Protein AF-A0A4W6BS90-F1 (afdb_monomer_lite)

Foldseek 3Di:
DDQPQPADPPDDPDDDDDDDPDDDDDDDDDDDQWDWDDDPPDPDIFIAGVVLCAGPVPRHHDCPDPLNVVVVVLVVQVVVCVVPPNDRDDDWQVRVVVVPPSVVSSVVSVQVSCVVVVVDGDDDDDCVVRGDDPPPPPDDD

pLDDT: mean 81.43, std 16.49, range [32.03, 97.44]

Radius of gyration: 20.13 Å; chains: 1; bounding box: 43×37×53 Å

Structure (mmCIF, N/CA/C/O backbone):
data_AF-A0A4W6BS90-F1
#
_entry.id   AF-A0A4W6BS90-F1
#
loop_
_atom_site.group_PDB
_atom_site.id
_atom_site.type_symbol
_atom_site.label_atom_id
_atom_site.label_alt_id
_atom_site.label_comp_id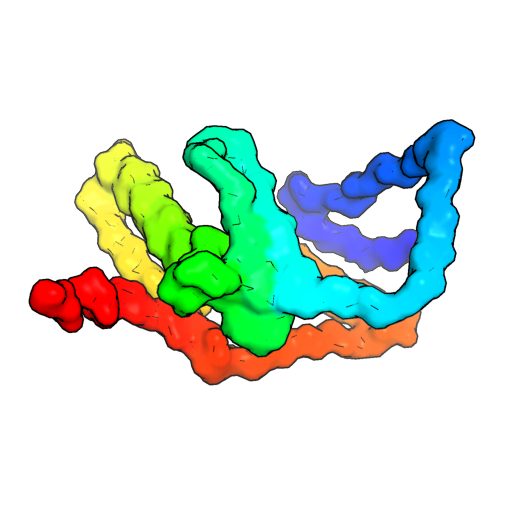
_atom_site.label_asym_id
_atom_site.label_entity_id
_atom_site.label_seq_id
_atom_site.pdbx_PDB_ins_code
_atom_site.Cartn_x
_atom_site.Cartn_y
_atom_site.Cartn_z
_atom_site.occupancy
_atom_site.B_iso_or_equiv
_atom_site.auth_seq_id
_atom_site.auth_comp_id
_atom_site.auth_asym_id
_atom_site.auth_atom_id
_atom_site.pdbx_PDB_model_num
ATOM 1 N N . MET A 1 1 ? -11.504 -8.500 -24.022 1.00 38.47 1 MET A N 1
ATOM 2 C CA . MET A 1 1 ? -12.198 -9.571 -23.272 1.00 38.47 1 MET A CA 1
ATOM 3 C C . MET A 1 1 ? -12.651 -8.992 -21.933 1.00 38.47 1 MET A C 1
ATOM 5 O O . MET A 1 1 ? -11.797 -8.617 -21.143 1.00 38.47 1 MET A O 1
ATOM 9 N N . ARG A 1 2 ? -13.957 -8.803 -21.697 1.00 53.06 2 ARG A N 1
ATOM 10 C CA . ARG A 1 2 ? -14.472 -8.463 -20.357 1.00 53.06 2 ARG A CA 1
ATOM 11 C C . ARG A 1 2 ? -14.689 -9.780 -19.619 1.00 53.06 2 ARG A C 1
ATOM 13 O O . ARG A 1 2 ? -15.520 -10.569 -20.052 1.00 53.06 2 ARG A O 1
ATOM 20 N N . LEU A 1 3 ? -13.938 -10.026 -18.551 1.00 52.50 3 LEU A N 1
ATOM 21 C CA . LEU A 1 3 ? -14.239 -11.136 -17.648 1.00 52.50 3 LEU A CA 1
ATOM 22 C C . LEU A 1 3 ? -15.562 -10.812 -16.935 1.00 52.50 3 LEU A C 1
ATOM 24 O O . LEU A 1 3 ? -15.665 -9.726 -16.354 1.00 52.50 3 LEU A O 1
ATOM 28 N N . PRO A 1 4 ? -16.579 -11.687 -16.973 1.00 54.16 4 PRO A N 1
ATOM 29 C CA . PRO A 1 4 ? -17.782 -11.487 -16.183 1.00 54.16 4 PRO A CA 1
ATOM 30 C C . PRO A 1 4 ? -17.426 -11.690 -14.705 1.00 54.16 4 PRO A C 1
ATOM 32 O O . PRO A 1 4 ? -17.310 -12.812 -14.225 1.00 54.16 4 PRO A O 1
ATOM 35 N N . VAL A 1 5 ? -17.210 -10.591 -13.980 1.00 61.97 5 VAL A N 1
ATOM 36 C CA . VAL A 1 5 ? -17.050 -10.612 -12.521 1.00 61.97 5 VAL A CA 1
ATOM 37 C C . VAL A 1 5 ? -18.377 -10.177 -11.908 1.00 61.97 5 VAL A C 1
ATOM 39 O O . VAL A 1 5 ? -18.747 -9.008 -11.994 1.00 61.97 5 VAL A O 1
ATOM 42 N N . CYS A 1 6 ? -19.106 -11.108 -11.291 1.00 63.84 6 CYS A N 1
ATOM 43 C CA . CYS A 1 6 ? -20.351 -10.815 -10.573 1.00 63.84 6 CYS A CA 1
ATOM 44 C C . CYS A 1 6 ? -20.073 -10.109 -9.235 1.00 63.84 6 CYS A C 1
ATOM 46 O O . CYS A 1 6 ? -20.283 -10.702 -8.186 1.00 63.84 6 CYS A O 1
ATOM 48 N N . LEU A 1 7 ? -19.577 -8.870 -9.249 1.00 66.06 7 LEU A N 1
ATOM 49 C CA . LEU A 1 7 ? -19.206 -8.140 -8.031 1.00 66.06 7 LEU A CA 1
ATOM 50 C C . LEU A 1 7 ? -20.405 -7.934 -7.072 1.00 66.06 7 LEU A C 1
ATOM 52 O O . LEU A 1 7 ? -21.536 -7.767 -7.533 1.00 66.06 7 LEU A O 1
ATOM 56 N N . PRO A 1 8 ? -20.193 -7.904 -5.737 1.00 70.12 8 PRO A N 1
ATOM 57 C CA . PRO A 1 8 ? -21.245 -7.567 -4.778 1.00 70.12 8 PRO A CA 1
ATOM 58 C C . PRO A 1 8 ? -21.824 -6.174 -5.061 1.00 70.12 8 PRO A C 1
ATOM 60 O O . PRO A 1 8 ? -21.092 -5.283 -5.494 1.00 70.12 8 PRO A O 1
ATOM 63 N N . SER A 1 9 ? -23.107 -5.962 -4.746 1.00 67.31 9 SER A N 1
ATOM 64 C CA . SER A 1 9 ? -23.821 -4.696 -4.974 1.00 67.31 9 SER A CA 1
ATOM 65 C C . SER A 1 9 ? -22.978 -3.488 -4.559 1.00 67.31 9 SER A C 1
ATOM 67 O O . SER A 1 9 ? -22.437 -3.480 -3.455 1.00 67.31 9 SER A O 1
ATOM 69 N N . GLY A 1 10 ? -22.844 -2.480 -5.423 1.00 61.78 10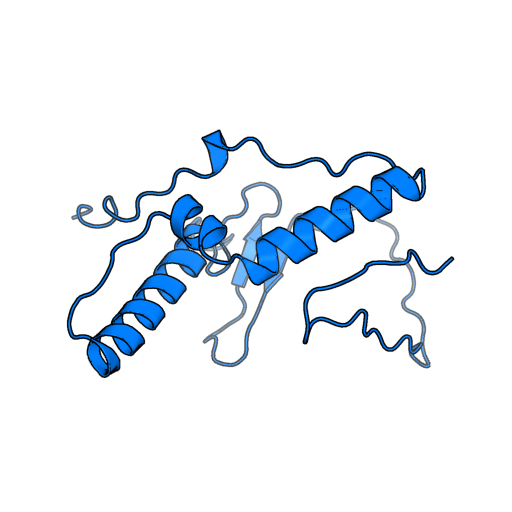 GLY A N 1
ATOM 70 C CA . GLY A 1 10 ? -22.061 -1.262 -5.164 1.00 61.78 10 GLY A CA 1
ATOM 71 C C . GLY A 1 10 ? -20.565 -1.329 -5.506 1.00 61.78 10 GLY A C 1
ATOM 72 O O . GLY A 1 10 ? -19.879 -0.327 -5.342 1.00 61.78 10 GLY A O 1
ATOM 73 N N . LEU A 1 11 ? -20.047 -2.463 -5.988 1.00 63.81 11 LEU A N 1
ATOM 74 C CA . LEU A 1 11 ? -18.704 -2.553 -6.566 1.00 63.81 11 LEU A CA 1
ATOM 75 C C . LEU A 1 11 ? -18.817 -2.675 -8.089 1.00 63.81 11 LEU A C 1
ATOM 77 O O . LEU A 1 11 ? -19.499 -3.562 -8.595 1.00 63.81 11 LEU A O 1
ATOM 81 N N . THR A 1 12 ? -18.150 -1.788 -8.822 1.00 70.44 12 THR A N 1
ATOM 82 C CA . THR A 1 12 ? -18.157 -1.762 -10.291 1.00 70.44 12 THR A CA 1
ATOM 83 C C . THR A 1 12 ? -16.733 -1.820 -10.834 1.00 70.44 12 THR A C 1
ATOM 85 O O . THR A 1 12 ? -15.782 -1.373 -10.194 1.00 70.44 12 THR A O 1
ATOM 88 N N . CYS A 1 13 ? -16.571 -2.380 -12.034 1.00 61.78 13 CYS A N 1
ATOM 89 C CA . CYS A 1 13 ? -15.313 -2.312 -12.775 1.00 61.78 13 CYS A CA 1
ATOM 90 C C . CYS A 1 13 ? -15.303 -1.011 -13.594 1.00 61.78 13 CYS A C 1
ATOM 92 O O . CYS A 1 13 ? -15.640 -1.009 -14.777 1.00 61.78 13 CYS A O 1
ATOM 94 N N . GLY A 1 14 ? -15.034 0.113 -12.927 1.00 63.06 14 GLY A N 1
ATOM 95 C CA . GLY A 1 14 ? -14.985 1.437 -13.549 1.00 63.06 14 GLY A CA 1
ATOM 96 C C . GLY A 1 14 ? -13.546 1.894 -13.760 1.00 63.06 14 GLY A C 1
ATOM 97 O O . GLY A 1 14 ? -12.829 2.105 -12.789 1.00 63.06 14 GLY A O 1
ATOM 98 N N . PHE A 1 15 ? -13.137 2.074 -15.014 1.00 76.44 15 PHE A N 1
ATOM 99 C CA . PHE A 1 15 ? -11.880 2.731 -15.373 1.00 76.44 15 PHE A CA 1
ATOM 100 C C . PHE A 1 15 ? -12.123 3.630 -16.584 1.00 76.44 15 PHE A C 1
ATOM 102 O O . PHE A 1 15 ? -12.701 3.188 -17.578 1.00 76.44 15 PHE A O 1
ATOM 109 N N . LEU A 1 16 ? -11.682 4.884 -16.499 1.00 77.69 16 LEU A N 1
ATOM 110 C CA . LEU A 1 16 ? -11.566 5.763 -17.656 1.00 77.69 16 LEU A CA 1
ATOM 111 C C . LEU A 1 16 ? -10.166 5.578 -18.239 1.00 77.69 16 LEU A C 1
ATOM 113 O O . LEU A 1 16 ? -9.173 5.746 -17.534 1.00 77.69 16 LEU A O 1
ATOM 117 N N . PHE A 1 17 ? -10.097 5.224 -19.520 1.00 77.31 17 PHE A N 1
ATOM 118 C CA . PHE A 1 17 ? -8.847 5.183 -20.270 1.00 77.31 17 PHE A CA 1
ATOM 119 C C . PHE A 1 17 ? -8.776 6.430 -21.148 1.00 77.31 17 PHE A C 1
ATOM 121 O O . PHE A 1 17 ? -9.555 6.568 -22.088 1.00 77.31 17 PHE A O 1
ATOM 128 N N . ALA A 1 18 ? -7.853 7.332 -20.826 1.00 81.12 18 ALA A N 1
ATOM 129 C CA . ALA A 1 18 ? -7.565 8.526 -21.608 1.00 81.12 18 ALA A CA 1
ATOM 130 C C . ALA A 1 18 ? -6.050 8.640 -21.814 1.00 81.12 18 ALA A C 1
ATOM 132 O O . ALA A 1 18 ? -5.277 8.439 -20.877 1.00 81.12 18 ALA A O 1
ATOM 133 N N . GLY A 1 19 ? -5.634 8.929 -23.047 1.00 80.94 19 GLY A N 1
ATOM 134 C CA . GLY A 1 19 ? -4.245 9.249 -23.365 1.00 80.94 19 GLY A CA 1
ATOM 135 C C . GLY A 1 19 ? -3.959 10.726 -23.106 1.00 80.94 19 GLY A C 1
ATOM 136 O O . GLY A 1 19 ? -4.828 11.571 -23.314 1.00 80.94 19 GLY A O 1
ATOM 137 N N . LEU A 1 20 ? -2.742 11.034 -22.660 1.00 86.56 20 LEU A N 1
ATOM 138 C CA . LEU A 1 20 ? -2.241 12.408 -22.624 1.00 86.56 20 LEU A CA 1
ATOM 139 C C . LEU A 1 20 ? -1.836 12.845 -24.040 1.00 86.56 20 LEU A C 1
ATOM 141 O O . LEU A 1 20 ? -1.500 12.011 -24.880 1.00 86.56 20 LEU A O 1
ATOM 145 N N . SER A 1 21 ? -1.859 14.152 -24.307 1.00 86.69 21 SER A N 1
ATOM 146 C CA . SER A 1 21 ? -1.479 14.714 -25.613 1.00 86.69 21 SER A CA 1
ATOM 147 C C . SER A 1 21 ? 0.016 14.587 -25.920 1.00 86.69 21 SER A C 1
ATOM 149 O O . SER A 1 21 ? 0.411 14.663 -27.081 1.00 86.69 21 SER A O 1
ATOM 151 N N . SER A 1 22 ? 0.846 14.378 -24.898 1.00 87.38 22 SER A N 1
ATOM 152 C CA . SER A 1 22 ? 2.274 14.112 -25.021 1.00 87.38 22 SER A CA 1
ATOM 153 C C . SER A 1 22 ? 2.625 12.756 -24.41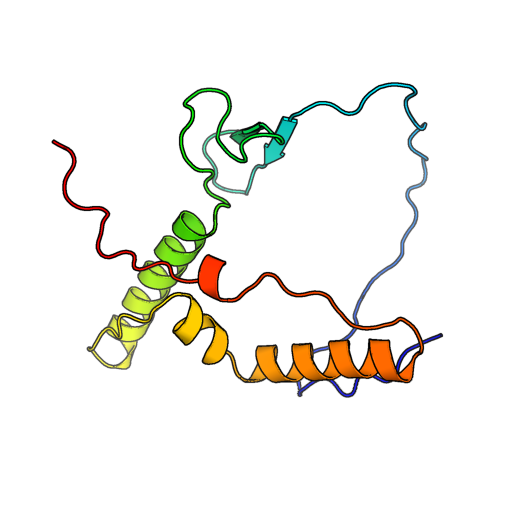2 1.00 87.38 22 SER A C 1
ATOM 155 O O . SER A 1 22 ? 2.047 12.322 -23.413 1.00 87.38 22 SER A O 1
ATOM 157 N N . SER A 1 23 ? 3.588 12.075 -25.031 1.00 84.06 23 SER A N 1
ATOM 158 C CA . SER A 1 23 ? 4.117 10.804 -24.545 1.00 84.06 23 SER A CA 1
ATOM 159 C C . SER A 1 23 ? 5.436 11.011 -23.813 1.00 84.06 23 SER A C 1
ATOM 161 O O . SER A 1 23 ? 6.325 11.701 -24.314 1.00 84.06 23 SER A O 1
ATOM 163 N N . GLU A 1 24 ? 5.598 10.349 -22.674 1.00 88.44 24 GLU A N 1
ATOM 164 C CA . GLU A 1 24 ? 6.880 10.287 -21.980 1.00 88.44 24 GLU A CA 1
ATOM 165 C C . GLU A 1 24 ? 7.875 9.418 -22.765 1.00 88.44 24 GLU A C 1
ATOM 167 O O . GLU A 1 24 ? 7.552 8.309 -23.206 1.00 88.44 24 GLU A O 1
ATOM 172 N N . VAL A 1 25 ? 9.096 9.920 -22.949 1.00 87.25 25 VAL A N 1
ATOM 173 C CA . VAL A 1 25 ? 10.180 9.157 -23.577 1.00 87.25 25 VAL A CA 1
ATOM 174 C C . VAL A 1 25 ? 10.695 8.138 -22.573 1.00 87.25 25 VAL A C 1
ATOM 176 O O . VAL A 1 25 ? 10.984 8.489 -21.434 1.00 87.25 25 VAL A O 1
ATOM 179 N N . ARG A 1 26 ? 10.851 6.878 -22.992 1.00 85.31 26 ARG A N 1
ATOM 180 C CA . ARG A 1 26 ? 11.437 5.830 -22.146 1.00 85.31 26 ARG A CA 1
ATOM 181 C C . ARG A 1 26 ? 12.903 6.174 -21.852 1.00 85.31 26 ARG A C 1
ATOM 183 O O . ARG A 1 26 ? 13.715 6.108 -22.776 1.00 85.31 26 ARG A O 1
ATOM 190 N N . PRO A 1 27 ? 13.268 6.511 -20.603 1.00 84.12 27 PRO A N 1
ATOM 191 C CA . PRO A 1 27 ? 14.657 6.778 -20.282 1.00 84.12 27 PRO A CA 1
ATOM 192 C C . PRO A 1 27 ? 15.452 5.469 -20.332 1.00 84.12 27 PRO A C 1
ATOM 194 O O . PRO A 1 27 ? 15.010 4.438 -19.819 1.00 84.12 27 PRO A O 1
ATOM 197 N N . ALA A 1 28 ? 16.631 5.504 -20.951 1.00 87.75 28 ALA A N 1
ATOM 198 C CA . ALA A 1 28 ? 17.578 4.398 -20.907 1.00 87.75 28 ALA A CA 1
ATOM 199 C C . ALA A 1 28 ? 18.362 4.449 -19.587 1.00 87.75 28 ALA A C 1
ATOM 201 O O . ALA A 1 28 ? 18.908 5.492 -19.232 1.00 87.75 28 ALA A O 1
ATOM 202 N N . GLY A 1 29 ? 18.437 3.335 -18.856 1.00 91.62 29 GLY A N 1
ATOM 203 C CA . GLY A 1 29 ? 19.235 3.250 -17.633 1.00 91.62 29 GLY A CA 1
ATOM 204 C C . GLY A 1 29 ? 18.631 2.358 -16.554 1.00 91.62 29 GLY A C 1
ATOM 205 O O . GLY A 1 29 ? 17.577 1.749 -16.726 1.00 91.62 29 GLY A O 1
ATOM 206 N N . LYS A 1 30 ? 19.334 2.271 -15.420 1.00 90.44 30 LYS A N 1
ATOM 207 C CA . LYS A 1 30 ? 18.847 1.561 -14.233 1.00 90.44 30 LYS A CA 1
ATOM 208 C C . LYS A 1 30 ? 17.811 2.417 -13.509 1.00 90.44 30 LYS A C 1
ATOM 210 O O . LYS A 1 30 ? 18.030 3.609 -13.307 1.00 90.44 30 LYS A O 1
ATOM 215 N N . ALA A 1 31 ? 16.717 1.791 -13.083 1.00 91.62 31 ALA A N 1
ATOM 216 C CA . ALA A 1 31 ? 15.732 2.450 -12.237 1.00 91.62 31 ALA A CA 1
ATOM 217 C C . ALA A 1 31 ? 16.368 2.867 -10.893 1.00 91.62 31 ALA A C 1
ATOM 219 O O . ALA A 1 31 ? 17.186 2.117 -10.348 1.00 91.62 31 ALA A O 1
ATOM 220 N N . PRO A 1 32 ? 16.000 4.034 -10.339 1.00 91.81 32 PRO A N 1
ATOM 221 C CA . PRO A 1 32 ? 16.436 4.437 -9.010 1.00 91.81 32 PRO A CA 1
ATOM 222 C C . PRO A 1 32 ? 16.008 3.434 -7.929 1.00 91.81 32 PRO A C 1
ATOM 224 O O . PRO A 1 32 ? 14.904 2.893 -7.968 1.00 91.81 32 PRO A O 1
ATOM 227 N N . ASN A 1 33 ? 16.838 3.254 -6.898 1.00 94.75 33 ASN A N 1
ATOM 228 C CA . ASN A 1 33 ? 16.509 2.417 -5.731 1.00 94.75 33 ASN A CA 1
ATOM 229 C C . ASN A 1 33 ? 15.682 3.172 -4.676 1.00 94.75 33 ASN A C 1
ATOM 231 O O . ASN A 1 33 ? 15.862 2.995 -3.465 1.00 94.75 33 ASN A O 1
ATOM 235 N N . VAL A 1 34 ? 14.809 4.064 -5.138 1.00 94.88 34 VAL A N 1
ATOM 236 C CA . VAL A 1 34 ? 14.035 4.957 -4.287 1.00 94.88 34 VAL A CA 1
ATOM 237 C C . VAL A 1 34 ? 12.591 5.048 -4.752 1.00 94.88 34 VAL A C 1
ATOM 239 O O . VAL A 1 34 ? 12.303 5.019 -5.945 1.00 94.88 34 VAL A O 1
ATOM 242 N N . SER A 1 35 ? 11.689 5.165 -3.787 1.00 96.12 35 SER A N 1
ATOM 243 C CA . SER A 1 35 ? 10.285 5.488 -3.984 1.00 96.12 35 SER A CA 1
ATOM 244 C C . SER A 1 35 ? 9.954 6.726 -3.165 1.00 96.12 35 SER A C 1
ATOM 246 O O . SER A 1 35 ? 10.282 6.788 -1.983 1.00 96.12 35 SER A O 1
ATOM 248 N N . MET A 1 36 ? 9.270 7.687 -3.770 1.00 95.88 36 MET A N 1
ATOM 249 C CA . MET A 1 36 ? 8.785 8.887 -3.090 1.00 95.88 36 MET A CA 1
ATOM 250 C C . MET A 1 36 ? 7.267 8.804 -2.941 1.00 95.88 36 MET A C 1
ATOM 252 O O . MET A 1 36 ? 6.587 8.317 -3.844 1.00 95.88 36 MET A O 1
ATOM 256 N N . ASN A 1 37 ? 6.728 9.244 -1.807 1.00 95.75 37 ASN A N 1
ATOM 257 C CA . ASN A 1 37 ? 5.285 9.355 -1.613 1.00 95.75 37 ASN A CA 1
ATOM 258 C C . ASN A 1 37 ? 4.915 10.622 -0.843 1.00 95.75 37 ASN A C 1
ATOM 260 O O . ASN A 1 37 ? 5.674 11.095 -0.001 1.00 95.75 37 ASN A O 1
ATOM 264 N N . TRP A 1 38 ? 3.738 11.151 -1.160 1.00 95.94 38 TRP A N 1
ATOM 265 C CA . TRP A 1 38 ? 3.142 12.311 -0.517 1.00 95.94 38 TRP A CA 1
ATOM 266 C C . TRP A 1 38 ? 1.623 12.187 -0.589 1.00 95.94 38 TRP A C 1
ATOM 268 O O . TRP A 1 38 ? 1.077 11.763 -1.611 1.00 95.94 38 TRP A O 1
ATOM 278 N N . SER A 1 39 ? 0.951 12.559 0.492 1.00 94.12 39 SER A N 1
ATOM 279 C CA . SER A 1 39 ? -0.497 12.722 0.562 1.00 94.12 39 SER A CA 1
ATOM 280 C C . SER A 1 39 ? -0.841 14.152 0.967 1.00 94.12 39 SER A C 1
ATOM 282 O O . SER A 1 39 ? -0.089 14.816 1.678 1.00 94.12 39 SER A O 1
ATOM 284 N N . SER A 1 40 ? -2.014 14.631 0.551 1.00 94.56 40 SER A N 1
ATOM 285 C CA . SER A 1 40 ? -2.507 15.938 0.993 1.00 94.56 40 SER A CA 1
ATOM 286 C C . SER A 1 40 ? -2.593 15.992 2.522 1.00 94.56 40 SER A C 1
ATOM 288 O O . SER A 1 40 ? -3.242 15.146 3.136 1.00 94.56 40 SER A O 1
ATOM 290 N N . GLY A 1 41 ? -1.970 17.008 3.119 1.00 92.38 41 GLY A N 1
ATOM 291 C CA . GLY A 1 41 ? -1.860 17.168 4.572 1.00 92.38 41 GLY A CA 1
ATOM 292 C C . GLY A 1 41 ? -0.556 16.636 5.172 1.00 92.38 41 GLY A C 1
ATOM 293 O O . GLY A 1 41 ? -0.297 16.894 6.347 1.00 92.38 41 GLY A O 1
ATOM 294 N N . ASP A 1 42 ? 0.286 15.950 4.394 1.00 91.56 42 ASP A N 1
ATOM 295 C CA . ASP A 1 42 ? 1.632 15.588 4.837 1.00 91.56 42 ASP A CA 1
ATOM 296 C C . ASP A 1 42 ? 2.513 16.843 4.928 1.00 91.56 42 ASP A C 1
ATOM 298 O O . ASP A 1 42 ? 2.496 17.703 4.045 1.00 91.56 42 ASP A O 1
ATOM 302 N N . GLY A 1 43 ? 3.334 16.927 5.979 1.00 89.75 43 GLY A N 1
ATOM 303 C CA . GLY A 1 43 ? 4.278 18.035 6.182 1.00 89.75 43 GLY A CA 1
ATOM 304 C C . GLY A 1 43 ? 5.484 18.028 5.233 1.00 89.75 43 GLY A C 1
ATOM 305 O O . GLY A 1 43 ? 6.311 18.932 5.299 1.00 89.75 43 GLY A O 1
ATOM 306 N N . GLY A 1 44 ? 5.612 17.014 4.373 1.00 91.94 44 GLY A N 1
ATOM 307 C CA . GLY A 1 44 ? 6.712 16.880 3.423 1.00 91.94 44 GLY A CA 1
ATOM 308 C C . GLY A 1 44 ? 6.665 15.572 2.635 1.00 91.94 44 GLY A C 1
ATOM 309 O O . GLY A 1 44 ? 5.802 14.724 2.857 1.00 91.94 44 GLY A O 1
ATOM 310 N N . LEU A 1 45 ? 7.606 15.425 1.702 1.00 94.50 45 LEU A N 1
ATOM 311 C CA . LEU A 1 45 ? 7.780 14.219 0.894 1.00 94.50 45 LEU A CA 1
ATOM 312 C C . LEU A 1 45 ? 8.469 13.117 1.709 1.00 94.50 45 LEU A C 1
ATOM 314 O O . LEU A 1 45 ? 9.504 13.358 2.328 1.00 94.50 45 LEU A O 1
ATOM 318 N N . GLU A 1 46 ? 7.942 11.895 1.666 1.00 95.75 46 GLU A N 1
ATOM 319 C CA . GLU A 1 46 ? 8.593 10.731 2.268 1.00 95.75 46 GLU A CA 1
ATOM 320 C C . GLU A 1 46 ? 9.419 9.973 1.211 1.00 95.75 46 GLU A C 1
ATOM 322 O O . GLU A 1 46 ? 8.872 9.422 0.252 1.00 95.75 46 GLU A O 1
ATOM 327 N N . GLU A 1 47 ? 10.743 9.913 1.402 1.00 97.31 47 GLU A N 1
ATOM 328 C CA . GLU A 1 47 ? 11.680 9.161 0.554 1.00 97.31 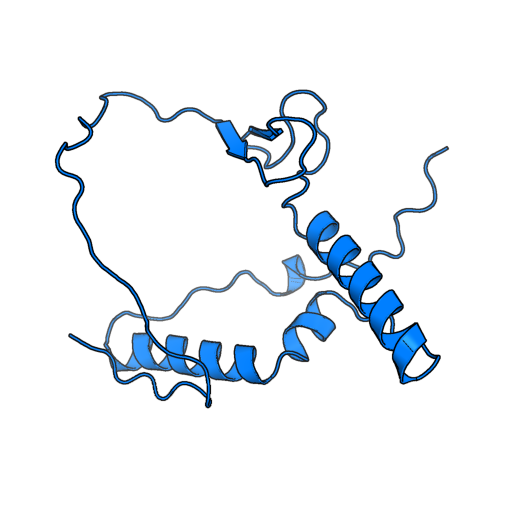47 GLU A CA 1
ATOM 329 C C . GLU A 1 47 ? 11.998 7.779 1.160 1.00 97.31 47 GLU A C 1
ATOM 331 O O . GLU A 1 47 ? 12.534 7.669 2.267 1.00 97.31 47 GLU A O 1
ATOM 336 N N . ILE A 1 48 ? 11.695 6.706 0.423 1.00 97.44 48 ILE A N 1
ATOM 337 C CA . ILE A 1 48 ? 11.808 5.305 0.851 1.00 97.44 48 ILE A CA 1
ATOM 338 C C . ILE A 1 48 ? 12.830 4.554 -0.002 1.00 97.44 48 ILE A C 1
ATOM 340 O O . ILE A 1 48 ? 12.772 4.588 -1.229 1.00 97.44 48 ILE A O 1
ATOM 344 N N . SER A 1 49 ? 13.721 3.794 0.637 1.00 96.44 49 SER A N 1
ATOM 345 C CA . SER A 1 49 ? 14.573 2.831 -0.070 1.00 96.44 49 SER A CA 1
ATOM 346 C C . SER A 1 49 ? 13.735 1.651 -0.565 1.00 96.44 49 SER A C 1
ATOM 348 O O . SER A 1 49 ? 13.090 0.967 0.232 1.00 96.44 49 SER A O 1
ATOM 350 N N . THR A 1 50 ? 13.771 1.363 -1.868 1.00 95.69 50 THR A N 1
ATOM 351 C CA . THR A 1 50 ? 13.030 0.223 -2.445 1.00 95.69 50 THR A CA 1
ATOM 352 C C . THR A 1 50 ? 13.589 -1.129 -2.001 1.00 95.69 50 THR A C 1
ATOM 354 O O . THR A 1 50 ? 12.866 -2.122 -2.011 1.00 95.69 50 THR A O 1
ATOM 357 N N . THR A 1 51 ? 14.846 -1.165 -1.555 1.00 95.00 51 THR A N 1
ATOM 358 C CA . THR A 1 51 ? 15.504 -2.372 -1.042 1.00 95.00 51 THR A CA 1
ATOM 359 C C . THR A 1 51 ? 15.044 -2.719 0.372 1.00 95.00 51 THR A C 1
ATOM 361 O O . THR A 1 51 ? 14.801 -3.884 0.672 1.00 95.00 51 THR A O 1
ATOM 364 N N . THR A 1 52 ? 14.927 -1.723 1.258 1.00 94.75 52 THR A N 1
ATOM 365 C CA . THR A 1 52 ? 14.614 -1.957 2.682 1.00 94.75 52 THR A CA 1
ATOM 366 C C . THR A 1 52 ? 13.146 -1.717 3.028 1.00 94.75 52 THR A C 1
ATOM 368 O O . THR A 1 52 ? 12.674 -2.187 4.064 1.00 94.75 52 THR A O 1
ATOM 371 N N . GLY A 1 53 ? 12.421 -0.963 2.196 1.00 94.81 53 GLY A N 1
ATOM 372 C CA . GLY A 1 53 ? 11.060 -0.505 2.476 1.00 94.81 53 GLY A CA 1
ATOM 373 C C . GLY A 1 53 ? 10.970 0.506 3.626 1.00 94.81 53 GLY A C 1
ATOM 374 O O . GLY A 1 53 ? 9.893 0.689 4.196 1.00 94.81 53 GLY A O 1
ATOM 375 N N . ARG A 1 54 ? 12.092 1.130 4.006 1.00 95.69 54 ARG A N 1
ATOM 376 C CA . ARG A 1 54 ? 12.198 2.097 5.109 1.00 95.69 54 ARG A CA 1
ATOM 377 C C . ARG A 1 54 ? 12.601 3.471 4.602 1.00 95.69 54 ARG A C 1
ATOM 379 O O . ARG A 1 54 ? 13.161 3.599 3.510 1.00 95.69 54 ARG A O 1
ATOM 386 N N . ARG A 1 55 ? 12.324 4.488 5.415 1.00 95.75 55 ARG A N 1
ATOM 387 C CA . ARG A 1 55 ? 12.711 5.865 5.125 1.00 95.75 55 ARG A CA 1
ATOM 388 C C . ARG A 1 55 ? 14.223 5.987 4.993 1.00 95.75 55 ARG A C 1
ATOM 390 O O . ARG A 1 55 ? 14.963 5.429 5.800 1.00 95.75 55 ARG A O 1
ATOM 397 N N . LYS A 1 56 ? 14.675 6.688 3.958 1.00 93.44 56 LYS A N 1
ATOM 398 C CA . LYS A 1 56 ? 16.100 6.805 3.622 1.00 93.44 56 LYS A CA 1
ATOM 399 C C . LYS A 1 56 ? 16.854 7.732 4.577 1.00 93.44 56 LYS A C 1
ATOM 401 O O . LYS A 1 56 ? 18.014 7.477 4.867 1.00 93.44 56 LYS A O 1
ATOM 406 N N . ASP A 1 57 ? 16.184 8.773 5.063 1.00 92.12 57 ASP A N 1
ATOM 407 C CA . ASP A 1 57 ? 16.740 9.781 5.972 1.00 92.12 57 ASP A CA 1
ATOM 408 C C . ASP A 1 57 ? 16.992 9.243 7.389 1.00 92.12 57 ASP A C 1
ATOM 410 O O . ASP A 1 57 ? 17.999 9.556 8.013 1.00 92.12 57 ASP A O 1
ATOM 414 N N . SER A 1 58 ? 16.075 8.421 7.892 1.00 92.56 58 SER A N 1
ATOM 415 C CA . SER A 1 58 ? 15.974 8.062 9.310 1.00 92.56 58 SER A CA 1
ATOM 416 C C . SER A 1 58 ? 15.978 6.555 9.567 1.00 92.56 58 SER A C 1
ATOM 418 O O . SER A 1 58 ? 16.060 6.128 10.714 1.00 92.56 58 SER A O 1
ATOM 420 N N . GLY A 1 59 ? 15.815 5.722 8.534 1.00 94.00 59 GLY A N 1
ATOM 421 C CA . GLY A 1 59 ? 15.649 4.269 8.676 1.00 94.00 59 GLY A CA 1
ATOM 422 C C . GLY A 1 59 ? 14.319 3.840 9.315 1.00 94.00 59 GLY A C 1
ATOM 423 O O . GLY A 1 59 ? 14.058 2.644 9.495 1.00 94.00 59 GLY A O 1
ATOM 424 N N . THR A 1 60 ? 13.449 4.792 9.653 1.00 94.81 60 THR A N 1
ATOM 425 C CA . THR A 1 60 ? 12.169 4.515 10.309 1.00 94.81 60 THR A CA 1
ATOM 426 C C . THR A 1 60 ? 11.171 3.849 9.345 1.00 94.81 60 THR A C 1
ATOM 428 O O . THR A 1 60 ? 11.318 3.939 8.118 1.00 94.81 60 THR A O 1
ATOM 431 N N . PRO A 1 61 ? 10.170 3.103 9.859 1.00 95.19 61 PRO A N 1
ATOM 432 C CA . PRO A 1 61 ? 9.124 2.528 9.016 1.00 95.19 61 PRO A CA 1
ATOM 433 C C . PRO A 1 61 ? 8.353 3.610 8.251 1.00 95.19 61 PRO A C 1
ATOM 435 O O . PRO A 1 61 ? 8.042 4.657 8.811 1.00 95.19 61 PRO A O 1
ATOM 438 N N . SER A 1 62 ? 7.992 3.325 6.997 1.00 95.12 62 SER A N 1
ATOM 439 C CA . SER A 1 62 ? 7.168 4.236 6.191 1.00 95.12 62 SER A CA 1
ATOM 440 C C . SER A 1 62 ? 5.798 4.489 6.831 1.00 95.12 62 SER A C 1
ATOM 442 O O . SER A 1 62 ? 5.193 3.590 7.430 1.00 95.12 62 SER A O 1
ATOM 444 N N . GLN A 1 63 ? 5.238 5.679 6.627 1.00 93.62 63 GLN A N 1
ATOM 445 C CA . GLN A 1 63 ? 3.845 5.968 6.973 1.00 93.62 63 GLN A CA 1
ATOM 446 C C . GLN A 1 63 ? 2.834 5.082 6.222 1.00 93.62 63 GLN A C 1
ATOM 448 O O . GLN A 1 63 ? 1.735 4.841 6.725 1.00 93.62 63 GLN A O 1
ATOM 453 N N . LEU A 1 64 ? 3.225 4.548 5.059 1.00 94.50 64 LEU A N 1
ATOM 454 C CA . LEU A 1 64 ? 2.440 3.620 4.242 1.00 94.50 64 LEU A CA 1
ATOM 455 C C . LEU A 1 64 ? 2.676 2.151 4.609 1.00 94.50 64 LEU A C 1
ATOM 457 O O . LEU A 1 64 ? 2.055 1.253 4.032 1.00 94.50 64 LEU A O 1
ATOM 461 N N . CYS A 1 65 ? 3.571 1.863 5.560 1.00 94.12 65 CYS A N 1
ATOM 462 C CA . CYS A 1 65 ? 3.783 0.490 5.984 1.00 94.12 65 CYS A CA 1
ATOM 463 C C . CYS A 1 65 ? 2.531 -0.064 6.685 1.00 94.12 65 CYS A C 1
ATOM 465 O O . CYS A 1 65 ? 1.684 0.661 7.217 1.00 94.12 65 CYS A O 1
ATOM 467 N N . ARG A 1 66 ? 2.413 -1.396 6.696 1.00 92.00 66 ARG A N 1
ATOM 468 C CA . ARG A 1 66 ? 1.235 -2.099 7.220 1.00 92.00 66 ARG A CA 1
ATOM 469 C C . ARG A 1 66 ? 0.877 -1.679 8.647 1.00 92.00 66 ARG A C 1
ATOM 471 O O . ARG A 1 66 ? -0.306 -1.518 8.932 1.00 92.00 66 ARG A O 1
ATOM 478 N N . SER A 1 67 ? 1.868 -1.538 9.528 1.00 91.69 67 SER A N 1
ATOM 479 C CA . SER A 1 67 ? 1.644 -1.176 10.930 1.00 91.69 67 SER A CA 1
ATOM 480 C C . SER A 1 67 ? 1.138 0.250 11.078 1.00 91.69 67 SER A C 1
ATOM 482 O O . SER A 1 67 ? 0.154 0.456 11.782 1.00 91.69 67 SER A O 1
ATOM 484 N N . SER A 1 68 ? 1.732 1.207 10.365 1.00 93.75 68 SER A N 1
ATOM 485 C CA . SER A 1 68 ? 1.296 2.607 10.363 1.00 93.75 68 SER A CA 1
ATOM 486 C C . SER A 1 68 ? -0.149 2.752 9.878 1.00 93.75 68 SER A C 1
ATOM 488 O O . SER A 1 68 ? -0.964 3.399 10.537 1.00 93.75 68 SER A O 1
ATOM 490 N N . LEU A 1 69 ? -0.506 2.089 8.772 1.00 94.69 69 LEU A N 1
ATOM 491 C CA . LEU A 1 69 ? -1.877 2.100 8.252 1.00 94.69 69 LEU A CA 1
ATOM 492 C C . LEU A 1 69 ? -2.863 1.420 9.206 1.00 94.69 69 LEU A C 1
ATOM 494 O O . LEU A 1 69 ? -3.966 1.923 9.415 1.00 94.69 69 LEU A O 1
ATOM 498 N N . PHE A 1 70 ? -2.474 0.292 9.806 1.00 93.38 70 PHE A N 1
ATOM 499 C CA . PHE A 1 70 ? -3.342 -0.416 10.740 1.00 93.38 70 PHE A CA 1
ATOM 500 C C . PHE A 1 70 ? -3.569 0.378 12.032 1.00 93.38 70 PHE A C 1
ATOM 502 O O . PHE A 1 70 ? -4.702 0.455 12.494 1.00 93.38 70 PHE A O 1
ATOM 509 N N . ALA A 1 71 ? -2.541 1.050 12.555 1.00 92.50 71 ALA A N 1
ATOM 510 C CA . ALA A 1 71 ? -2.672 1.932 13.711 1.00 92.50 71 ALA A CA 1
ATOM 511 C C . ALA A 1 71 ? -3.622 3.109 13.427 1.00 92.50 71 ALA A C 1
ATOM 513 O O . ALA A 1 71 ? -4.477 3.429 14.252 1.00 92.50 71 ALA A O 1
ATOM 514 N N . ARG A 1 72 ? -3.530 3.729 12.239 1.00 93.19 72 ARG A N 1
ATOM 515 C CA . ARG A 1 72 ? -4.477 4.778 11.813 1.00 93.19 72 ARG A CA 1
ATOM 516 C C . ARG A 1 72 ? -5.909 4.242 11.717 1.00 93.19 72 ARG A C 1
ATOM 518 O O . ARG A 1 72 ? -6.830 4.887 12.209 1.00 93.19 72 ARG A O 1
ATOM 525 N N . TRP A 1 73 ? -6.095 3.052 11.144 1.00 92.25 73 TRP A N 1
ATOM 526 C CA . TRP A 1 73 ? -7.407 2.404 11.074 1.00 92.25 73 TRP A CA 1
ATOM 527 C C . TRP A 1 73 ? -7.980 2.099 12.464 1.00 92.25 73 TRP A C 1
ATOM 529 O O . TRP A 1 73 ? -9.150 2.378 12.702 1.00 92.25 73 TRP A O 1
ATOM 539 N N . GLN A 1 74 ? -7.169 1.598 13.401 1.00 90.81 74 GLN A N 1
ATOM 540 C CA . GLN A 1 74 ? -7.615 1.335 14.772 1.00 90.81 74 GLN A CA 1
ATOM 541 C C . GLN A 1 74 ? -8.074 2.611 15.488 1.00 90.81 74 GLN A C 1
ATOM 543 O O . GLN A 1 74 ? -9.125 2.592 16.122 1.00 90.81 74 GLN A O 1
ATOM 548 N N . ARG A 1 75 ? -7.344 3.727 15.345 1.00 90.88 75 ARG A N 1
ATOM 549 C CA . ARG A 1 75 ? -7.759 5.028 15.906 1.00 90.88 75 ARG A CA 1
ATOM 550 C C . ARG A 1 75 ? -9.113 5.473 15.353 1.00 90.88 75 ARG A C 1
ATOM 552 O O . ARG A 1 75 ? -9.978 5.884 16.117 1.00 90.88 75 ARG A O 1
ATOM 559 N N . LEU A 1 76 ? -9.319 5.329 14.043 1.00 90.50 76 LEU A N 1
ATOM 560 C CA . LEU A 1 76 ? -10.600 5.647 13.410 1.00 90.50 76 LEU A CA 1
ATOM 561 C C . LEU A 1 76 ? -11.732 4.751 13.933 1.00 90.50 76 LEU A C 1
ATOM 563 O O . LEU A 1 76 ? -12.810 5.242 14.248 1.00 90.50 76 LEU A O 1
ATOM 567 N N . GLN A 1 77 ? -11.490 3.442 14.044 1.00 87.62 77 GLN A N 1
ATOM 568 C CA . GLN A 1 77 ? -12.467 2.507 14.602 1.00 87.62 77 GLN A CA 1
ATOM 569 C C . GLN A 1 77 ? -12.845 2.897 16.032 1.00 87.62 77 GLN A C 1
ATOM 571 O O . GLN A 1 77 ? -14.028 2.985 16.334 1.00 87.62 77 GLN A O 1
ATOM 576 N N . GLN A 1 78 ? -11.864 3.197 16.886 1.00 85.94 78 GLN A N 1
ATOM 577 C CA . GLN A 1 78 ? -12.110 3.655 18.256 1.00 85.94 78 GLN A CA 1
ATOM 578 C C . GLN A 1 78 ? -13.002 4.900 18.282 1.00 85.94 78 GLN A C 1
ATOM 580 O O . GLN A 1 78 ? -13.987 4.916 19.011 1.00 85.94 78 GLN A O 1
ATOM 585 N N . GLN A 1 79 ? -12.721 5.905 17.447 1.00 86.69 79 GLN A N 1
ATOM 586 C CA . GLN A 1 79 ? -13.552 7.110 17.366 1.00 86.69 79 GLN A CA 1
ATOM 587 C C . GLN A 1 79 ? -15.000 6.799 16.959 1.00 86.69 79 GLN A C 1
ATOM 589 O O . GLN A 1 79 ? -15.926 7.338 17.556 1.00 86.69 79 GLN A O 1
ATOM 594 N N . LEU A 1 80 ? -15.211 5.904 15.991 1.00 85.12 80 LEU A N 1
ATOM 595 C CA . LEU A 1 80 ? -16.555 5.511 15.555 1.00 85.12 80 LEU A CA 1
ATOM 596 C C . LEU A 1 80 ? -17.307 4.693 16.618 1.00 85.12 80 LEU A C 1
ATOM 598 O O . LEU A 1 80 ? -18.495 4.924 16.840 1.00 85.12 80 LEU A O 1
ATOM 602 N N . TYR A 1 81 ? -16.638 3.762 17.302 1.00 80.31 81 TYR A N 1
ATOM 603 C CA . TYR A 1 81 ? -17.268 2.946 18.348 1.00 80.31 81 TYR A CA 1
ATOM 604 C C . TYR A 1 81 ? -17.612 3.750 19.601 1.00 80.31 81 TYR A C 1
ATOM 606 O O . TYR A 1 81 ? -18.677 3.531 20.176 1.00 80.31 81 TYR A O 1
ATOM 614 N N . LEU A 1 82 ? -16.774 4.717 19.990 1.00 74.06 82 LEU A N 1
ATOM 615 C CA . LEU A 1 82 ? -17.092 5.641 21.085 1.00 74.06 82 LEU A CA 1
ATOM 616 C C . LEU A 1 82 ? -18.383 6.423 20.813 1.00 74.06 82 LEU A C 1
ATOM 618 O O . LEU A 1 82 ? -19.142 6.684 21.739 1.00 74.06 82 LEU A O 1
ATOM 622 N N . ILE A 1 83 ? -18.656 6.750 19.548 1.00 75.62 83 ILE A N 1
ATOM 623 C CA . ILE A 1 83 ? -19.884 7.444 19.140 1.00 75.62 83 ILE A CA 1
ATOM 624 C C . ILE A 1 83 ? -21.097 6.496 19.125 1.00 75.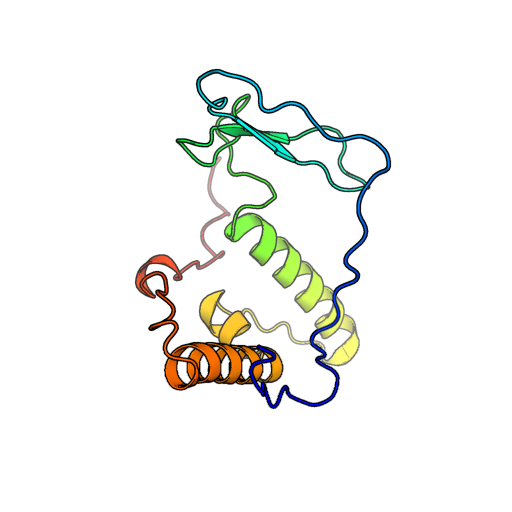62 83 ILE A C 1
ATOM 626 O O . ILE A 1 83 ? -22.216 6.942 19.355 1.00 75.62 83 ILE A O 1
ATOM 630 N N . THR A 1 84 ? -20.898 5.202 18.845 1.00 73.44 84 THR A N 1
ATOM 631 C CA . THR A 1 84 ? -22.003 4.287 18.498 1.00 73.44 84 THR A CA 1
ATOM 632 C C . THR A 1 84 ? -22.402 3.330 19.626 1.00 73.44 84 THR A C 1
ATOM 634 O O . THR A 1 84 ? -23.590 3.094 19.822 1.00 73.44 84 THR A O 1
ATOM 637 N N . THR A 1 85 ? -21.442 2.732 20.339 1.00 66.88 85 THR A N 1
ATOM 638 C CA . THR A 1 85 ? -21.702 1.574 21.225 1.00 66.88 85 THR A CA 1
ATOM 639 C C . THR A 1 85 ? -20.919 1.574 22.540 1.00 66.88 85 THR A C 1
ATOM 641 O O . THR A 1 85 ? -21.209 0.748 23.397 1.00 66.88 85 THR A O 1
ATOM 644 N N . GLY A 1 86 ? -19.939 2.465 22.731 1.00 61.44 86 GLY A N 1
ATOM 645 C CA . GLY A 1 86 ? -19.217 2.629 24.005 1.00 61.44 86 GLY A CA 1
ATOM 646 C C . GLY A 1 86 ? -18.116 1.599 24.308 1.00 61.44 86 GLY A C 1
ATOM 647 O O . GLY A 1 86 ? -17.335 1.819 25.229 1.00 61.44 86 GLY A O 1
ATOM 648 N N . GLU A 1 87 ? -17.977 0.528 23.519 1.00 58.03 87 GLU A N 1
ATOM 649 C CA . GLU A 1 87 ? -16.917 -0.480 23.678 1.00 58.03 87 GLU A CA 1
ATOM 650 C C . GLU A 1 87 ? -16.026 -0.582 22.433 1.00 58.03 87 GLU A C 1
ATOM 652 O O . GLU A 1 87 ? -16.498 -0.764 21.309 1.00 58.03 87 GLU A O 1
ATOM 657 N N . ALA A 1 88 ? -14.708 -0.477 22.631 1.00 58.75 88 ALA A N 1
ATOM 658 C CA . ALA A 1 88 ? -13.723 -0.569 21.560 1.00 58.75 88 ALA A CA 1
ATOM 659 C C . ALA A 1 88 ? -13.241 -2.017 21.376 1.00 58.75 88 ALA A C 1
ATOM 661 O O . ALA A 1 88 ? -12.528 -2.560 22.218 1.00 58.75 88 ALA A O 1
ATOM 662 N N . ILE A 1 89 ? -13.556 -2.630 20.232 1.00 64.81 89 ILE A N 1
ATOM 663 C CA . ILE A 1 89 ? -13.029 -3.956 19.887 1.00 64.81 89 ILE A CA 1
ATOM 664 C C . ILE A 1 89 ? -11.610 -3.805 19.325 1.00 64.81 89 ILE A C 1
ATOM 666 O O . ILE A 1 89 ? -11.403 -3.309 18.214 1.00 64.81 89 ILE A O 1
ATOM 670 N N . MET A 1 90 ? -10.610 -4.273 20.076 1.00 68.44 90 MET A N 1
ATOM 671 C CA . MET A 1 90 ? -9.243 -4.413 19.571 1.00 68.44 90 MET A CA 1
ATOM 672 C C . MET A 1 90 ? -9.126 -5.664 18.694 1.00 68.44 90 MET A C 1
ATOM 674 O O . MET A 1 90 ? -8.936 -6.776 19.177 1.00 68.44 90 MET A O 1
ATOM 678 N N . GLY A 1 91 ? -9.235 -5.480 17.380 1.00 77.81 91 GLY A N 1
ATOM 679 C CA . GLY A 1 91 ? -9.000 -6.543 16.403 1.00 77.81 91 GLY A CA 1
ATOM 680 C C . GLY A 1 91 ? -7.518 -6.727 16.063 1.00 77.81 91 GLY A C 1
ATOM 681 O O . GLY A 1 91 ? -6.728 -5.784 16.113 1.00 77.81 91 GLY A O 1
ATOM 682 N N . THR A 1 92 ? -7.143 -7.933 15.632 1.00 86.25 92 THR A N 1
ATOM 683 C CA . THR A 1 92 ? -5.865 -8.169 14.939 1.00 86.25 92 THR A CA 1
ATOM 684 C C . THR A 1 92 ? -5.946 -7.669 13.496 1.00 86.25 92 THR A C 1
ATOM 686 O O . THR A 1 92 ? -7.039 -7.559 12.931 1.00 86.25 92 THR A O 1
ATOM 689 N N . TYR A 1 93 ? -4.804 -7.408 12.851 1.00 86.56 93 TYR A N 1
ATOM 690 C CA . TYR A 1 93 ? -4.781 -6.995 11.438 1.00 86.56 93 TYR A CA 1
ATOM 691 C C . TYR A 1 93 ? -5.498 -8.002 10.525 1.00 86.56 93 TYR A C 1
ATOM 693 O O . TYR A 1 93 ? -6.308 -7.624 9.676 1.00 86.56 93 TYR A O 1
ATOM 701 N N . CYS A 1 94 ? -5.222 -9.296 10.723 1.00 86.19 94 CYS A N 1
ATOM 702 C CA . CYS A 1 94 ? -5.826 -10.370 9.940 1.00 86.19 94 CYS A CA 1
ATOM 703 C C . CYS A 1 94 ? -7.338 -10.464 10.188 1.00 86.19 94 CYS A C 1
ATOM 705 O O . CYS A 1 94 ? -8.111 -10.439 9.231 1.00 86.19 94 CYS A O 1
ATOM 707 N N . GLY A 1 95 ? -7.763 -10.481 11.458 1.00 88.12 95 GLY A N 1
ATOM 708 C CA . GLY A 1 95 ? -9.182 -10.537 11.819 1.00 88.12 95 GLY A CA 1
ATOM 709 C C . GLY A 1 95 ? -9.967 -9.357 11.247 1.00 88.12 95 GLY A C 1
ATOM 710 O O . GLY A 1 95 ? -11.003 -9.548 10.617 1.00 88.12 95 GLY A O 1
ATOM 711 N N . SER A 1 96 ? -9.404 -8.152 11.346 1.00 89.62 96 SER A N 1
ATOM 712 C CA . SER A 1 96 ? -10.004 -6.925 10.806 1.00 89.62 96 SER A CA 1
ATOM 713 C C . SER A 1 96 ? -10.170 -6.979 9.284 1.00 89.62 96 SER A C 1
ATOM 715 O O . SER A 1 96 ? -11.199 -6.574 8.747 1.00 89.62 96 SER A O 1
ATOM 717 N N . LYS A 1 97 ? -9.189 -7.538 8.562 1.00 89.62 97 LYS A N 1
ATOM 718 C CA . LYS A 1 97 ? -9.308 -7.758 7.113 1.00 89.62 97 LYS A CA 1
ATOM 719 C C . LYS A 1 97 ? -10.342 -8.819 6.750 1.00 89.62 97 LYS A C 1
ATOM 721 O O . LYS A 1 97 ? -11.024 -8.665 5.736 1.00 89.62 97 LYS A O 1
ATOM 726 N N . MET A 1 98 ? -10.444 -9.891 7.531 1.00 89.62 98 MET A N 1
ATOM 727 C CA . MET A 1 98 ? -11.422 -10.956 7.295 1.00 89.62 98 MET A CA 1
ATOM 728 C C . MET A 1 98 ? -12.852 -10.494 7.583 1.00 89.62 98 MET A C 1
ATOM 730 O O . MET A 1 98 ? -13.765 -10.875 6.855 1.00 89.62 98 MET A O 1
ATOM 734 N N . ALA A 1 99 ? -13.036 -9.599 8.559 1.00 90.19 99 ALA A N 1
ATOM 735 C CA . ALA A 1 99 ? -14.326 -8.990 8.874 1.00 90.19 99 ALA A CA 1
ATOM 736 C C . ALA A 1 99 ? -14.903 -8.145 7.718 1.00 90.19 99 ALA A C 1
ATOM 738 O O . ALA A 1 99 ? -16.116 -7.951 7.635 1.00 90.19 99 ALA A O 1
ATOM 739 N N . ALA A 1 100 ? -14.074 -7.687 6.770 1.00 90.56 100 ALA A N 1
ATOM 740 C CA . ALA A 1 100 ? -14.513 -6.962 5.576 1.00 90.56 100 ALA A CA 1
ATOM 741 C C . ALA A 1 100 ? -15.170 -7.893 4.528 1.00 90.56 100 ALA A C 1
ATOM 743 O O . ALA A 1 100 ? -14.687 -8.048 3.404 1.00 90.56 100 ALA A O 1
ATOM 744 N N . GLY A 1 101 ? -16.302 -8.515 4.873 1.00 91.19 101 GLY A N 1
ATOM 745 C CA . GLY A 1 101 ? -16.914 -9.606 4.101 1.00 91.19 101 GLY A CA 1
ATOM 746 C C . GLY A 1 101 ? -17.311 -9.259 2.658 1.00 91.19 101 GLY A C 1
ATOM 747 O O . GLY A 1 101 ? -17.232 -10.109 1.771 1.00 91.19 101 GLY A O 1
ATOM 748 N N . ARG A 1 102 ? -17.706 -8.009 2.369 1.00 90.19 102 ARG A N 1
ATOM 749 C CA . ARG A 1 102 ? -17.975 -7.563 0.981 1.00 90.19 102 ARG A CA 1
ATOM 750 C C . ARG A 1 102 ? -16.702 -7.566 0.134 1.00 90.19 102 ARG A C 1
ATOM 752 O O . ARG A 1 102 ? -16.722 -8.063 -0.987 1.00 90.19 102 ARG A O 1
ATOM 759 N N . TYR A 1 103 ? -15.597 -7.078 0.694 1.00 90.25 103 TYR A N 1
ATOM 760 C CA . TYR A 1 103 ? -14.297 -7.082 0.030 1.00 90.25 103 TYR A CA 1
ATOM 761 C C . TYR A 1 103 ? -13.778 -8.510 -0.180 1.00 90.25 103 TYR A C 1
ATOM 763 O O . TYR A 1 103 ? -13.330 -8.838 -1.274 1.00 90.25 103 TYR A O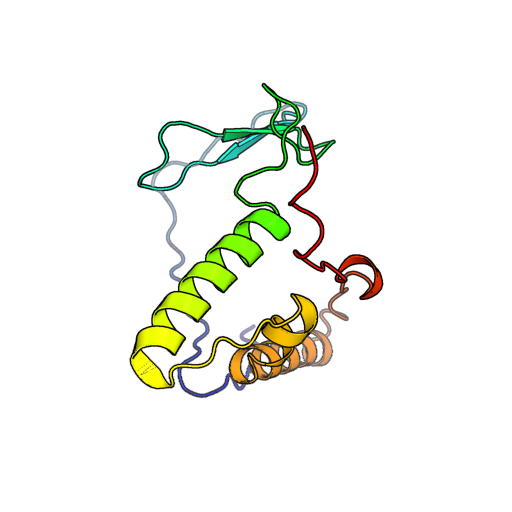 1
ATOM 771 N N . GLN A 1 104 ? -13.895 -9.382 0.829 1.00 92.50 104 GLN A N 1
ATOM 772 C CA . GLN A 1 104 ? -13.454 -10.779 0.716 1.00 92.50 104 GLN A CA 1
ATOM 773 C C . GLN A 1 104 ? -14.185 -11.529 -0.406 1.00 92.50 104 GLN A C 1
ATOM 775 O O . GLN A 1 104 ? -13.540 -12.216 -1.197 1.00 92.50 104 GLN A O 1
ATOM 780 N N . ARG A 1 105 ? -15.506 -11.338 -0.536 1.00 91.94 105 ARG A N 1
ATOM 781 C CA . ARG A 1 105 ? -16.294 -11.914 -1.640 1.00 91.94 105 ARG A CA 1
ATOM 782 C C . ARG A 1 105 ? -15.867 -11.379 -3.005 1.00 91.94 105 ARG A C 1
ATOM 784 O O . ARG A 1 105 ? -15.646 -12.167 -3.918 1.00 91.94 105 ARG A O 1
ATOM 791 N N . ALA A 1 106 ? -15.684 -10.064 -3.133 1.00 90.31 106 ALA A N 1
ATOM 792 C CA . ALA A 1 106 ? -15.203 -9.464 -4.378 1.00 90.31 106 ALA A CA 1
ATOM 793 C C . ALA A 1 106 ? -13.818 -10.007 -4.777 1.00 90.31 106 ALA A C 1
ATOM 795 O O . ALA A 1 106 ? -13.584 -10.337 -5.937 1.00 90.31 106 ALA A O 1
ATOM 796 N N . LEU A 1 107 ? -12.917 -10.172 -3.804 1.00 90.81 107 LEU A N 1
ATOM 797 C CA . LEU A 1 107 ? -11.596 -10.755 -4.023 1.00 90.81 107 LEU A CA 1
ATOM 798 C C . LEU A 1 107 ? -11.677 -12.228 -4.461 1.00 90.81 107 LEU A C 1
ATOM 800 O O . LEU A 1 107 ? -10.924 -12.634 -5.342 1.00 90.81 107 LEU A O 1
ATOM 804 N N . GLN A 1 108 ? -12.576 -13.029 -3.881 1.00 91.69 108 GLN A N 1
ATOM 805 C CA . GLN A 1 108 ? -12.809 -14.416 -4.312 1.00 91.69 108 GLN A CA 1
ATOM 806 C C . GLN A 1 108 ? -13.308 -14.481 -5.759 1.00 91.69 108 GLN A C 1
ATOM 808 O O . GLN A 1 108 ? -12.796 -15.271 -6.546 1.00 91.69 108 GLN A O 1
ATOM 813 N N . GLN A 1 109 ? -14.254 -13.618 -6.125 1.00 91.06 109 GLN A N 1
ATOM 814 C CA . GLN A 1 109 ? -14.798 -13.562 -7.482 1.00 91.06 109 GLN A CA 1
ATOM 815 C C . GLN A 1 109 ? -13.758 -13.108 -8.504 1.00 91.06 109 GLN A C 1
ATOM 817 O O . GLN A 1 109 ? -13.682 -13.679 -9.586 1.00 91.06 109 GLN A O 1
ATOM 822 N N . PHE A 1 110 ? -12.922 -12.128 -8.153 1.00 90.38 110 PHE A N 1
ATOM 823 C CA . PHE A 1 110 ? -11.797 -11.711 -8.986 1.00 90.38 110 PHE A CA 1
ATOM 824 C C . PHE A 1 110 ? -10.829 -12.872 -9.250 1.00 90.38 110 PHE A C 1
ATOM 826 O O . PHE A 1 110 ? -10.474 -13.131 -10.396 1.00 90.38 110 PHE A O 1
ATOM 833 N N . ILE A 1 111 ? -10.444 -13.612 -8.206 1.00 91.25 111 ILE A N 1
ATOM 834 C CA . ILE A 1 111 ? -9.536 -14.759 -8.344 1.00 91.25 111 ILE A CA 1
ATOM 835 C C . ILE A 1 111 ? -10.175 -15.870 -9.181 1.00 91.25 111 ILE A C 1
ATOM 837 O O . ILE A 1 111 ? -9.518 -16.411 -10.068 1.00 91.25 111 ILE A O 1
ATOM 841 N N . GLY A 1 112 ? -11.452 -16.178 -8.943 1.00 90.88 112 GLY A N 1
ATOM 842 C CA . GLY A 1 112 ? -12.188 -17.154 -9.744 1.00 90.88 112 GLY A CA 1
ATOM 843 C C . GLY A 1 112 ? -12.269 -16.746 -11.217 1.00 90.88 112 GLY A C 1
ATOM 844 O O . GLY A 1 112 ? -12.065 -17.576 -12.096 1.00 90.88 112 GLY A O 1
ATOM 845 N N . ALA A 1 113 ? -12.473 -15.459 -11.505 1.00 90.56 113 ALA A N 1
ATOM 846 C CA . ALA A 1 113 ? -12.506 -14.954 -12.873 1.00 90.56 113 ALA A CA 1
ATOM 847 C C . ALA A 1 113 ? -11.150 -15.071 -13.589 1.00 90.56 113 ALA A C 1
ATOM 849 O O . ALA A 1 113 ? -11.130 -15.375 -14.779 1.00 90.56 113 ALA A O 1
ATOM 850 N N . LEU A 1 114 ? -10.022 -14.888 -12.887 1.00 92.00 114 LEU A N 1
ATOM 851 C CA . LEU A 1 114 ? -8.694 -15.147 -13.461 1.00 92.00 114 LEU A CA 1
ATOM 852 C C . LEU A 1 114 ? -8.540 -16.618 -13.867 1.00 92.00 114 LEU A C 1
ATOM 854 O O . LEU A 1 114 ? -8.064 -16.904 -14.963 1.00 92.00 114 LEU A O 1
ATOM 858 N N . GLN A 1 115 ? -8.993 -17.542 -13.016 1.00 91.56 115 GLN A N 1
ATOM 859 C CA . GLN A 1 115 ? -8.912 -18.979 -13.282 1.00 91.56 115 GLN A CA 1
ATOM 860 C C . GLN A 1 115 ? -9.816 -19.399 -14.445 1.00 91.56 115 GLN A C 1
ATOM 862 O O . GLN A 1 115 ? -9.342 -20.028 -15.387 1.00 91.56 115 GLN A O 1
ATOM 867 N N . VAL A 1 116 ? -11.093 -18.999 -14.420 1.00 92.31 116 VAL A N 1
ATOM 868 C CA . VAL A 1 116 ? -12.056 -19.276 -15.503 1.00 92.31 116 VAL A CA 1
ATOM 869 C C . VAL A 1 116 ? -11.601 -18.647 -16.822 1.00 92.31 116 VAL A C 1
ATOM 871 O O . VAL A 1 116 ? -11.789 -19.232 -17.883 1.00 92.31 116 VAL A O 1
ATOM 874 N N . GLY A 1 117 ? -10.962 -17.478 -16.764 1.00 91.62 117 GLY A N 1
ATOM 875 C CA . GLY A 1 117 ? -10.389 -16.805 -17.926 1.00 91.62 117 GLY A CA 1
ATOM 876 C C . GLY A 1 117 ? -9.087 -17.412 -18.455 1.00 91.62 117 GLY A C 1
ATOM 877 O O . GLY A 1 117 ? -8.530 -16.863 -19.400 1.00 91.62 117 GLY A O 1
ATOM 878 N N . GLY A 1 118 ? -8.564 -18.484 -17.848 1.00 93.00 118 GLY A N 1
ATOM 879 C CA . GLY A 1 118 ? -7.291 -19.092 -18.247 1.00 93.00 118 GLY A CA 1
ATOM 880 C C . GLY A 1 118 ? -6.056 -18.231 -17.943 1.00 93.00 118 GLY A C 1
ATOM 881 O O . GLY A 1 118 ? -4.992 -18.471 -18.502 1.00 93.00 118 GLY A O 1
ATOM 882 N N . LEU A 1 119 ? -6.173 -17.234 -17.057 1.00 93.56 119 LEU A N 1
ATOM 883 C CA . LEU A 1 119 ? -5.105 -16.286 -16.699 1.00 93.56 119 LEU A CA 1
ATOM 884 C C . LEU A 1 119 ? -4.253 -16.750 -15.503 1.00 93.56 119 LEU A C 1
ATOM 886 O O . LEU A 1 119 ? -3.376 -16.023 -15.038 1.00 93.56 119 LEU A O 1
ATOM 890 N N . GLY A 1 120 ? -4.512 -17.957 -14.995 1.00 91.75 120 GLY A N 1
ATOM 891 C CA . GLY A 1 120 ? -3.786 -18.560 -13.879 1.00 91.75 120 GLY A CA 1
ATOM 892 C C . GLY A 1 120 ? -4.342 -18.205 -12.496 1.00 91.75 120 GLY A C 1
ATOM 893 O O . GLY A 1 120 ? -5.418 -17.626 -12.348 1.00 91.75 120 GLY A O 1
ATOM 894 N N . THR A 1 121 ? -3.606 -18.607 -11.455 1.00 89.75 121 THR A N 1
ATOM 895 C CA . THR A 1 121 ? -4.002 -18.410 -10.051 1.00 89.75 121 THR A CA 1
ATOM 896 C C . THR A 1 121 ? -3.294 -17.204 -9.444 1.00 89.75 121 THR A C 1
ATOM 898 O O . THR A 1 121 ? -2.082 -17.045 -9.570 1.00 89.75 121 THR A O 1
ATOM 901 N N . TRP A 1 122 ? -4.047 -16.377 -8.719 1.00 90.00 122 TRP A N 1
ATOM 902 C CA . TRP A 1 122 ? -3.495 -15.237 -7.994 1.00 90.00 122 TRP A CA 1
ATOM 903 C C . TRP A 1 122 ? -2.641 -15.678 -6.795 1.00 90.00 122 TRP A C 1
ATOM 905 O O . TRP A 1 122 ? -3.158 -16.218 -5.812 1.00 90.00 122 TRP A O 1
ATOM 915 N N . LEU A 1 123 ? -1.342 -15.385 -6.840 1.00 88.94 123 LEU A N 1
ATOM 916 C CA . LEU A 1 123 ? -0.410 -15.680 -5.752 1.00 88.94 123 LEU A CA 1
ATOM 917 C C . LEU A 1 123 ? -0.631 -14.736 -4.561 1.00 88.94 123 LEU A C 1
ATOM 919 O O . LEU A 1 123 ? -0.619 -13.510 -4.693 1.00 88.94 123 LEU A O 1
ATOM 923 N N . ARG A 1 124 ? -0.808 -15.305 -3.364 1.00 84.06 124 ARG A N 1
ATOM 924 C CA . ARG A 1 124 ? -0.923 -14.548 -2.109 1.00 84.06 124 ARG A CA 1
ATOM 925 C C . ARG A 1 124 ? 0.327 -14.724 -1.259 1.00 84.06 124 ARG A C 1
ATOM 927 O O . ARG A 1 124 ? 0.937 -15.788 -1.241 1.00 84.06 124 ARG A O 1
ATOM 934 N N . LYS A 1 125 ? 0.669 -13.679 -0.504 1.00 81.38 125 LYS A N 1
ATOM 935 C CA . LYS A 1 125 ? 1.697 -13.788 0.536 1.00 81.38 125 LYS A CA 1
ATOM 936 C C . LYS A 1 125 ? 1.241 -14.792 1.607 1.00 81.38 125 LYS A C 1
ATOM 938 O O . LYS A 1 125 ? 0.062 -14.756 1.971 1.00 81.38 125 LYS A O 1
ATOM 943 N N . PRO A 1 126 ? 2.148 -15.635 2.129 1.00 75.25 126 PRO A N 1
ATOM 944 C CA . PRO A 1 126 ? 1.826 -16.569 3.197 1.00 75.25 126 PRO A CA 1
ATOM 945 C C . PRO A 1 126 ? 1.245 -15.857 4.431 1.00 75.25 126 PRO A C 1
ATOM 947 O O . PRO A 1 126 ? 1.695 -14.755 4.773 1.00 75.25 126 PRO A O 1
ATOM 950 N N . PRO A 1 127 ? 0.262 -16.461 5.120 1.00 65.94 127 PRO A N 1
ATOM 951 C CA . PRO A 1 127 ? -0.430 -15.839 6.248 1.00 65.94 127 PRO A CA 1
ATOM 952 C C . PRO A 1 127 ? 0.486 -15.564 7.449 1.00 65.94 127 PRO A C 1
ATOM 954 O O . PRO A 1 127 ? 0.223 -14.619 8.191 1.00 65.94 127 PRO A O 1
ATOM 957 N N . GLN A 1 128 ? 1.598 -16.298 7.601 1.00 58.28 128 GLN A N 1
ATOM 958 C CA . GLN A 1 128 ? 2.560 -16.086 8.692 1.00 58.28 128 GLN A CA 1
ATOM 959 C C . GLN A 1 128 ? 3.159 -14.665 8.679 1.00 58.28 128 GLN A C 1
ATOM 961 O O . GLN A 1 128 ? 3.443 -14.100 9.730 1.00 58.28 128 GLN A O 1
ATOM 966 N N . LEU A 1 129 ? 3.256 -14.025 7.506 1.00 59.28 129 LEU A N 1
ATOM 967 C CA . LEU A 1 129 ? 3.717 -12.636 7.349 1.00 59.28 129 LEU A CA 1
ATOM 968 C C . LEU A 1 129 ? 2.652 -11.581 7.721 1.00 59.28 129 LEU A C 1
ATOM 970 O O . LEU A 1 129 ? 2.903 -10.380 7.567 1.00 59.28 129 LEU A O 1
ATOM 974 N N . GLY A 1 130 ? 1.453 -12.005 8.138 1.00 53.00 130 GLY A N 1
ATOM 975 C CA . GLY A 1 130 ? 0.288 -11.166 8.436 1.00 53.00 130 GLY A CA 1
ATOM 976 C C . GLY A 1 130 ? -0.045 -10.995 9.923 1.00 53.00 130 GLY A C 1
ATOM 977 O O . GLY A 1 130 ? -0.953 -10.221 10.235 1.00 53.00 130 GLY A O 1
ATOM 978 N N . HIS A 1 131 ? 0.666 -11.673 10.830 1.00 55.25 131 HIS A N 1
ATOM 979 C CA . HIS A 1 131 ? 0.479 -11.515 12.274 1.00 55.25 131 HIS A CA 1
ATOM 980 C C . HIS A 1 131 ? 1.144 -10.214 12.734 1.00 55.25 131 HIS A C 1
ATOM 982 O O . HIS A 1 131 ? 2.361 -10.126 12.853 1.00 55.25 131 HIS A O 1
ATOM 988 N N . LEU A 1 132 ? 0.333 -9.183 12.958 1.00 58.00 132 LEU A N 1
ATOM 989 C CA . LEU A 1 132 ? 0.761 -7.936 13.576 1.00 58.00 132 LEU A CA 1
ATOM 990 C C . LEU A 1 132 ? -0.130 -7.689 14.794 1.00 58.00 132 LEU A C 1
ATOM 992 O O . LEU A 1 132 ? -1.303 -7.344 14.636 1.00 58.00 132 LEU A O 1
ATOM 996 N N . ASN A 1 133 ? 0.427 -7.876 15.989 1.00 54.03 133 ASN A N 1
ATOM 997 C CA . ASN A 1 133 ? -0.177 -7.413 17.233 1.00 54.03 133 ASN A CA 1
ATOM 998 C C . ASN A 1 133 ? 0.423 -6.039 17.539 1.00 54.03 133 ASN A C 1
ATOM 1000 O O . ASN A 1 133 ? 1.623 -5.925 17.763 1.00 54.03 133 ASN A O 1
ATOM 1004 N N . LEU A 1 134 ? -0.397 -4.988 17.529 1.00 53.41 134 LEU A N 1
ATOM 1005 C CA . LEU A 1 134 ? 0.050 -3.622 17.839 1.00 53.41 134 LEU A CA 1
ATOM 1006 C C . LEU A 1 134 ? 0.245 -3.370 19.349 1.00 53.41 134 LEU A C 1
ATOM 1008 O O . LEU A 1 134 ? 0.503 -2.241 19.746 1.00 53.41 134 LEU A O 1
ATOM 1012 N N . LEU A 1 135 ? 0.184 -4.414 20.184 1.00 44.06 135 LEU A N 1
ATOM 1013 C CA . LEU A 1 135 ? 0.395 -4.330 21.635 1.00 44.06 135 LEU A CA 1
ATOM 1014 C C . LEU A 1 135 ? 1.878 -4.236 22.047 1.00 44.06 135 LEU A C 1
ATOM 1016 O O . LEU A 1 135 ? 2.170 -4.214 23.235 1.00 44.06 135 LEU A O 1
ATOM 1020 N N . THR A 1 136 ? 2.821 -4.166 21.100 1.00 37.72 136 THR A N 1
ATOM 1021 C CA . THR A 1 136 ? 4.269 -4.118 21.398 1.00 37.72 136 THR A CA 1
ATOM 1022 C C . THR A 1 136 ? 4.930 -2.784 21.034 1.00 37.72 136 THR A C 1
ATOM 1024 O O . THR A 1 136 ? 6.130 -2.739 20.788 1.00 37.72 136 THR A O 1
ATOM 1027 N N . ILE A 1 137 ? 4.177 -1.679 20.982 1.00 42.03 137 ILE A N 1
ATOM 1028 C CA . ILE A 1 137 ? 4.764 -0.330 20.857 1.00 42.03 137 ILE A CA 1
ATOM 1029 C C . ILE A 1 137 ? 4.406 0.496 22.098 1.00 42.03 137 ILE A C 1
ATOM 1031 O O . ILE A 1 137 ? 3.743 1.524 22.019 1.00 42.03 137 ILE A O 1
ATOM 1035 N N . SER A 1 138 ? 4.828 0.010 23.264 1.00 40.41 138 SER A N 1
ATOM 1036 C CA . SER A 1 138 ? 4.942 0.808 24.490 1.00 40.41 138 SER A CA 1
ATOM 1037 C C . SER A 1 138 ? 6.018 0.210 25.402 1.00 40.41 138 SER A C 1
ATOM 1039 O O . SER A 1 138 ? 5.706 -0.392 26.421 1.00 40.41 138 SER A O 1
ATOM 1041 N N . SER A 1 139 ? 7.286 0.325 25.006 1.00 35.00 139 SER A N 1
ATOM 1042 C CA . SER A 1 139 ? 8.441 0.299 25.920 1.00 35.00 139 SER A CA 1
ATOM 1043 C C . SER A 1 139 ? 9.718 0.503 25.105 1.00 35.00 139 SER A C 1
ATOM 1045 O O . SER A 1 139 ? 10.322 -0.446 24.607 1.00 35.00 139 SER A O 1
ATOM 1047 N N . GLY A 1 140 ? 10.100 1.759 24.934 1.00 32.03 140 GLY A N 1
ATOM 1048 C CA . GLY A 1 140 ? 11.416 2.168 24.469 1.00 32.03 140 GLY A CA 1
ATOM 1049 C C . GLY A 1 140 ? 11.660 3.524 25.102 1.00 32.03 140 GLY A C 1
ATOM 1050 O O . GLY A 1 140 ? 10.976 4.472 24.728 1.00 32.03 140 GLY A O 1
ATOM 1051 N N . SER A 1 141 ? 12.484 3.506 26.148 1.00 32.44 141 SER A N 1
ATOM 1052 C CA . SER A 1 141 ? 12.817 4.586 27.081 1.00 32.44 141 SER A CA 1
ATOM 1053 C C . SER A 1 141 ? 13.206 5.907 26.432 1.00 32.44 141 SER A C 1
ATOM 1055 O O . SER A 1 141 ? 13.778 5.873 25.321 1.00 32.44 141 SER A O 1
#

Secondary structure (DSSP, 8-state):
--------TT----------SSPPP---SPPPSEEEE--TT-SSPEEEETTTSBBTTT-PBPTTSHHHHHHHHHHHHHHHHHHHTS------HHHHHHH-HHHHHHHHHHHHHHHHTTS-------GGGG---GGG-S---

Organism: Lates calcarifer (NCBI:txid8187)

Sequence (141 aa):
MRLPVCLPSGLTCGFLFAGLSSSEVRPAGKAPNVSMNWSSGDGGLEEISTTTGRRKDSGTPSQLCRSSLFARWQRLQQQLYLITTGEAIMGTYCGSKMAAGRYQRALQQFIGALQVGGLGTWLRKPPQLGHLNLLTISSGS

InterPro domains:
  IPR002466 Adenosine deaminase/editase [PF02137] (22-126)
  IPR002466 Adenosine deaminase/editase [PS50141] (26-132)